Protein AF-A0A9X1P955-F1 (afdb_monomer)

Structure (mmCIF, N/CA/C/O backbone):
data_AF-A0A9X1P955-F1
#
_entry.id   AF-A0A9X1P955-F1
#
loop_
_atom_site.group_PDB
_atom_site.id
_atom_site.type_symbol
_atom_site.label_atom_id
_atom_site.label_alt_id
_atom_site.label_comp_id
_atom_site.label_asym_id
_atom_site.label_entity_id
_atom_site.label_seq_id
_atom_site.pdbx_PDB_ins_code
_atom_site.Cartn_x
_atom_site.Cartn_y
_atom_site.Cartn_z
_atom_site.occupancy
_atom_site.B_iso_or_equiv
_atom_site.auth_seq_id
_atom_site.auth_comp_id
_atom_site.auth_asym_id
_atom_site.auth_atom_id
_atom_site.pdbx_PDB_model_num
ATOM 1 N N . MET A 1 1 ? 12.750 -36.954 -13.868 1.00 66.44 1 MET A N 1
ATOM 2 C CA . MET A 1 1 ? 12.204 -35.632 -14.214 1.00 66.44 1 MET A CA 1
ATOM 3 C C . MET A 1 1 ? 10.808 -35.830 -14.773 1.00 66.44 1 MET A C 1
ATOM 5 O O . MET A 1 1 ? 10.674 -36.540 -15.770 1.00 66.44 1 MET A O 1
ATOM 9 N N . THR A 1 2 ? 9.788 -35.319 -14.092 1.00 88.19 2 THR A N 1
ATOM 10 C CA . THR A 1 2 ? 8.378 -35.427 -14.494 1.00 88.19 2 THR A CA 1
ATOM 11 C C . THR A 1 2 ? 8.097 -34.560 -15.727 1.00 88.19 2 THR A C 1
ATOM 13 O O . THR A 1 2 ? 8.880 -33.672 -16.067 1.00 88.19 2 THR A O 1
ATOM 16 N N . GLU A 1 3 ? 6.988 -34.812 -16.423 1.00 81.12 3 GLU A N 1
ATOM 17 C CA . GLU A 1 3 ? 6.568 -33.975 -17.561 1.00 81.12 3 GLU A CA 1
ATOM 18 C C . GLU A 1 3 ? 6.347 -32.510 -17.149 1.00 81.12 3 GLU A C 1
ATOM 20 O O . GLU A 1 3 ? 6.724 -31.593 -17.876 1.00 81.12 3 GLU A O 1
ATOM 25 N N . GLU A 1 4 ? 5.853 -32.272 -15.934 1.00 78.00 4 GLU A N 1
ATOM 26 C CA . GLU A 1 4 ? 5.724 -30.920 -15.387 1.00 78.00 4 GLU A CA 1
ATOM 27 C C . GLU A 1 4 ? 7.077 -30.241 -15.145 1.00 78.00 4 GLU A C 1
ATOM 29 O O . GLU A 1 4 ? 7.229 -29.045 -15.389 1.00 78.00 4 GLU A O 1
ATOM 34 N N . GLU A 1 5 ? 8.082 -30.982 -14.674 1.00 79.69 5 GLU A N 1
ATOM 35 C CA . GLU A 1 5 ? 9.433 -30.447 -14.475 1.00 79.69 5 GLU A CA 1
ATOM 36 C C . GLU A 1 5 ? 10.096 -30.083 -15.806 1.00 79.69 5 GLU A C 1
ATOM 38 O O . GLU A 1 5 ? 10.734 -29.036 -15.903 1.00 79.69 5 GLU A O 1
ATOM 43 N N . LYS A 1 6 ? 9.889 -30.896 -16.851 1.00 85.69 6 LYS A N 1
ATOM 44 C CA . LYS A 1 6 ? 10.352 -30.593 -18.215 1.00 85.69 6 LYS A CA 1
ATOM 45 C C . LYS A 1 6 ? 9.680 -29.345 -18.778 1.00 85.69 6 LYS A C 1
ATOM 47 O O . LYS A 1 6 ? 10.351 -28.518 -19.392 1.00 85.69 6 LYS A O 1
ATOM 52 N N . PHE A 1 7 ? 8.372 -29.202 -18.563 1.00 84.38 7 PHE A N 1
ATOM 53 C CA . PHE A 1 7 ? 7.631 -28.027 -19.010 1.00 84.38 7 PHE A CA 1
ATOM 54 C C . PHE A 1 7 ? 8.130 -26.752 -18.316 1.00 84.38 7 PHE A C 1
ATOM 56 O O . PHE A 1 7 ? 8.402 -25.757 -18.987 1.00 84.38 7 PHE A O 1
ATOM 63 N N . ARG A 1 8 ? 8.348 -26.804 -16.993 1.00 74.62 8 ARG A N 1
ATOM 64 C CA . ARG A 1 8 ? 8.911 -25.683 -16.222 1.00 74.62 8 ARG A CA 1
ATOM 65 C C . ARG A 1 8 ? 10.326 -25.306 -16.675 1.00 74.62 8 ARG A C 1
ATOM 67 O O . ARG A 1 8 ? 10.614 -24.119 -16.812 1.00 74.62 8 ARG A O 1
ATOM 74 N N . ASP A 1 9 ? 11.197 -26.283 -16.935 1.00 84.50 9 ASP A N 1
ATOM 75 C CA . ASP A 1 9 ? 12.546 -26.026 -17.473 1.00 84.50 9 ASP A CA 1
ATOM 76 C C . ASP A 1 9 ? 12.485 -25.333 -18.842 1.00 84.50 9 ASP A C 1
ATOM 78 O O . ASP A 1 9 ? 13.147 -24.317 -19.077 1.00 84.50 9 ASP A O 1
ATOM 82 N N . LEU A 1 10 ? 11.634 -25.842 -19.737 1.00 88.19 10 LEU A N 1
ATOM 83 C CA . LEU A 1 10 ? 11.453 -25.274 -21.068 1.00 88.19 10 LEU A CA 1
ATOM 84 C C . LEU A 1 10 ? 10.950 -23.825 -20.998 1.00 88.19 10 LEU A C 1
ATOM 86 O O . LEU A 1 10 ? 11.505 -22.947 -21.664 1.00 88.19 10 LEU A O 1
ATOM 90 N N . GLU A 1 11 ? 9.948 -23.560 -20.161 1.00 84.06 11 GLU A N 1
ATOM 91 C CA . GLU A 1 11 ? 9.408 -22.219 -19.942 1.00 84.06 11 GLU A CA 1
ATOM 92 C C . GLU A 1 11 ? 10.488 -21.252 -19.430 1.00 84.06 11 GLU A C 1
ATOM 94 O O . GLU A 1 11 ? 10.637 -20.141 -19.954 1.00 84.06 11 GLU A O 1
ATOM 99 N N . GLN A 1 12 ? 11.304 -21.678 -18.460 1.00 76.50 12 GLN A N 1
ATOM 100 C CA . GLN A 1 12 ? 12.396 -20.855 -17.936 1.00 76.50 12 GLN A CA 1
ATOM 101 C C . GLN A 1 12 ? 13.439 -20.521 -19.003 1.00 76.50 12 GLN A C 1
ATOM 103 O O . GLN A 1 12 ? 13.877 -19.371 -19.103 1.00 76.50 12 GLN A O 1
ATOM 108 N N . ARG A 1 13 ? 13.818 -21.497 -19.833 1.00 86.62 13 ARG A N 1
ATOM 109 C CA . ARG A 1 13 ? 14.796 -21.300 -20.911 1.00 86.62 13 ARG A CA 1
ATOM 110 C C . ARG A 1 13 ? 14.279 -20.341 -21.979 1.00 86.62 13 ARG A C 1
ATOM 112 O O . ARG A 1 13 ? 15.023 -19.452 -22.399 1.00 86.62 13 ARG A O 1
ATOM 119 N N . ILE A 1 14 ? 13.008 -20.471 -22.366 1.00 89.06 14 ILE A N 1
ATOM 120 C CA . ILE A 1 14 ? 12.347 -19.545 -23.298 1.00 89.06 14 ILE A CA 1
ATOM 121 C C . ILE A 1 14 ? 12.345 -18.134 -22.712 1.00 89.06 14 ILE A C 1
ATOM 123 O O . ILE A 1 14 ? 12.800 -17.190 -23.361 1.00 89.06 14 ILE A O 1
ATOM 127 N N . ARG A 1 15 ? 11.915 -17.988 -21.454 1.00 76.50 15 ARG A N 1
ATOM 128 C CA . ARG A 1 15 ? 11.873 -16.696 -20.762 1.00 76.50 15 ARG A CA 1
ATOM 129 C C . ARG A 1 15 ? 13.252 -16.044 -20.677 1.00 76.50 15 ARG A C 1
ATOM 131 O O . ARG A 1 15 ? 13.374 -14.840 -20.906 1.00 76.50 15 ARG A O 1
ATOM 138 N N . LEU A 1 16 ? 14.289 -16.821 -20.368 1.00 77.81 16 LEU A N 1
ATOM 139 C CA . LEU A 1 16 ? 15.664 -16.332 -20.309 1.00 77.81 16 LEU A CA 1
ATOM 140 C C . LEU A 1 16 ? 16.152 -15.859 -21.683 1.00 77.81 16 LEU A C 1
ATOM 142 O O . LEU A 1 16 ? 16.742 -14.783 -21.779 1.00 77.81 16 LEU A O 1
ATOM 146 N N . GLY A 1 17 ? 15.882 -16.632 -22.738 1.00 88.31 17 GLY A N 1
ATOM 147 C CA . GLY A 1 17 ? 16.204 -16.254 -24.113 1.00 88.31 17 GLY A CA 1
ATOM 148 C C . GLY A 1 17 ? 15.523 -14.947 -24.512 1.00 88.31 17 GLY A C 1
ATOM 149 O O . GLY A 1 17 ? 16.197 -14.001 -24.912 1.00 88.31 17 GLY A O 1
ATOM 150 N N . MET A 1 18 ? 14.209 -14.850 -24.295 1.00 88.44 18 MET A N 1
ATOM 151 C CA . MET A 1 18 ? 13.432 -13.646 -24.600 1.00 88.44 18 MET A CA 1
ATOM 152 C C . MET A 1 18 ? 13.913 -12.420 -23.821 1.00 88.44 18 MET A C 1
ATOM 154 O O . MET A 1 18 ? 14.006 -11.335 -24.393 1.00 88.44 18 MET A O 1
ATOM 158 N N . LYS A 1 19 ? 14.259 -12.581 -22.536 1.00 79.56 19 LYS A N 1
ATOM 159 C CA . LYS A 1 19 ? 14.822 -11.496 -21.720 1.00 79.56 19 LYS A CA 1
ATOM 160 C C . LYS A 1 19 ? 16.121 -10.965 -22.331 1.00 79.56 19 LYS A C 1
ATOM 162 O O . LYS A 1 19 ? 16.249 -9.756 -22.499 1.00 79.56 19 LYS A O 1
ATOM 167 N N . LYS A 1 20 ? 17.039 -11.858 -22.716 1.00 80.56 20 LYS A N 1
ATOM 168 C CA . LYS A 1 20 ? 18.308 -11.474 -23.354 1.00 80.56 20 LYS A CA 1
ATOM 169 C C . LYS A 1 20 ? 18.082 -10.778 -24.695 1.00 80.56 20 LYS A C 1
ATOM 171 O O . LYS A 1 20 ? 18.653 -9.721 -24.932 1.00 80.56 20 LYS A O 1
ATOM 176 N N . THR A 1 21 ? 17.209 -11.324 -25.546 1.00 90.19 21 THR A N 1
ATOM 177 C CA . THR A 1 21 ? 16.849 -10.697 -26.829 1.00 90.19 21 THR A CA 1
ATOM 178 C C . THR A 1 21 ? 16.309 -9.287 -26.618 1.00 90.19 21 THR A C 1
ATOM 180 O O . THR A 1 21 ? 16.700 -8.355 -27.317 1.00 90.19 21 THR A O 1
ATOM 183 N N . PHE A 1 22 ? 15.431 -9.118 -25.633 1.00 88.56 22 PHE A N 1
ATOM 184 C CA . PHE A 1 22 ? 14.850 -7.827 -25.311 1.00 88.56 22 PHE A CA 1
ATOM 185 C C . PHE A 1 22 ? 15.900 -6.812 -24.827 1.00 88.56 22 PHE A C 1
ATOM 187 O O . PHE A 1 22 ? 15.898 -5.667 -25.279 1.00 88.56 22 PHE A O 1
ATOM 194 N N . GLU A 1 23 ? 16.825 -7.231 -23.960 1.00 85.25 23 GLU A N 1
ATOM 195 C CA . GLU A 1 23 ? 17.948 -6.403 -23.499 1.00 85.25 23 GLU A CA 1
ATOM 196 C C . GLU A 1 23 ? 18.835 -5.951 -24.671 1.00 85.25 23 GLU A C 1
ATOM 198 O O . GLU A 1 23 ? 19.100 -4.755 -24.804 1.00 85.25 23 GLU A O 1
ATOM 203 N N . SER A 1 24 ? 19.185 -6.857 -25.591 1.00 91.00 24 SER A N 1
ATOM 204 C CA . SER A 1 24 ? 19.952 -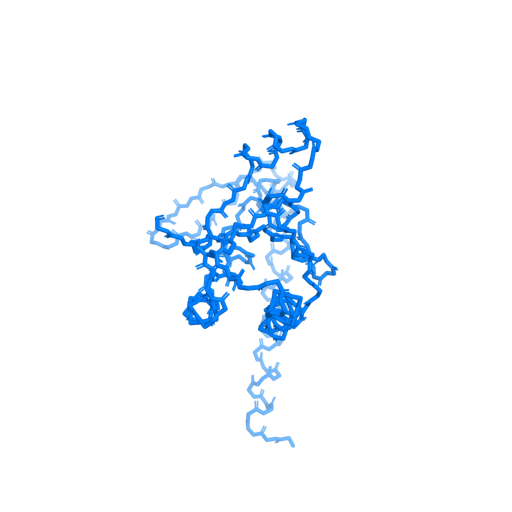6.508 -26.797 1.00 91.00 24 SER A CA 1
ATOM 205 C C . SER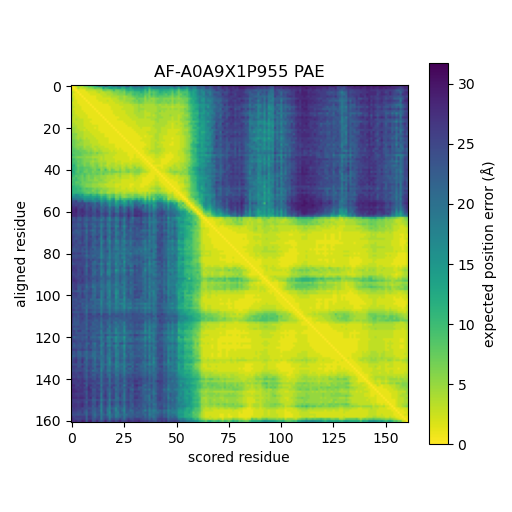 A 1 24 ? 19.222 -5.503 -27.696 1.00 91.00 24 SER A C 1
ATOM 207 O O . SER A 1 24 ? 19.836 -4.583 -28.239 1.00 91.00 24 SER A O 1
ATOM 209 N N . VAL A 1 25 ? 17.899 -5.636 -27.843 1.00 94.12 25 VAL A N 1
ATOM 210 C CA . VAL A 1 25 ? 17.088 -4.680 -28.614 1.00 94.12 25 VAL A CA 1
ATOM 211 C C . VAL A 1 25 ? 17.064 -3.307 -27.938 1.00 94.12 25 VAL A C 1
ATOM 213 O O . VAL A 1 25 ? 17.187 -2.292 -28.627 1.00 94.12 25 VAL A O 1
ATOM 216 N N . LEU A 1 26 ? 16.932 -3.251 -26.609 1.00 89.94 26 LEU A N 1
ATOM 217 C CA . LEU A 1 26 ? 16.987 -1.990 -25.866 1.00 89.94 26 LEU A CA 1
ATOM 218 C C . LEU A 1 26 ? 18.328 -1.278 -26.058 1.00 89.94 26 LEU A C 1
ATOM 220 O O . LEU A 1 26 ? 18.341 -0.080 -26.340 1.00 89.94 26 LEU A O 1
ATOM 224 N N . GLU A 1 27 ? 19.442 -2.000 -25.935 1.00 91.12 27 GLU A N 1
ATOM 225 C CA . GLU A 1 27 ? 20.784 -1.446 -26.142 1.00 91.12 27 GLU A CA 1
ATOM 226 C C . GLU A 1 27 ? 20.967 -0.905 -27.558 1.00 91.12 27 GLU A C 1
ATOM 228 O O . GLU A 1 27 ? 21.390 0.239 -27.733 1.00 91.12 27 GLU A O 1
ATOM 233 N N . PHE A 1 28 ? 20.566 -1.679 -28.569 1.00 94.62 28 PHE A N 1
ATOM 234 C CA . PHE A 1 28 ? 20.610 -1.244 -29.962 1.00 94.62 28 PHE A CA 1
ATOM 235 C C . PHE A 1 28 ? 19.815 0.051 -30.181 1.00 94.62 28 PHE A C 1
ATOM 237 O O . PHE A 1 28 ? 20.285 0.987 -30.831 1.00 94.62 28 PHE A O 1
ATOM 244 N N . LYS A 1 29 ? 18.610 0.140 -29.607 1.00 95.25 29 LYS A N 1
ATOM 245 C CA . LYS A 1 29 ? 17.754 1.326 -29.724 1.00 95.25 29 LYS A CA 1
ATOM 246 C C . LYS A 1 29 ? 18.340 2.549 -29.016 1.00 95.25 29 LYS A C 1
ATOM 248 O O . LYS A 1 29 ? 18.241 3.636 -29.586 1.00 95.25 29 LYS A O 1
ATOM 253 N N . ARG A 1 30 ? 19.004 2.373 -27.860 1.00 93.00 30 ARG A N 1
ATOM 254 C CA . ARG A 1 30 ? 19.746 3.445 -27.159 1.00 93.00 30 ARG A CA 1
ATOM 255 C C . ARG A 1 30 ? 20.879 3.984 -28.015 1.00 93.00 30 ARG A C 1
ATOM 257 O O . ARG A 1 30 ? 20.969 5.188 -28.215 1.00 93.00 30 ARG A O 1
ATOM 264 N N . GLN A 1 31 ? 21.704 3.096 -28.571 1.00 93.88 31 GLN A N 1
ATOM 265 C CA . GLN A 1 31 ? 22.824 3.487 -29.434 1.00 93.88 31 GLN A CA 1
ATOM 266 C C . GLN A 1 31 ? 22.357 4.269 -30.666 1.00 93.88 31 GLN A C 1
ATOM 268 O O . GLN A 1 31 ? 23.047 5.165 -31.142 1.00 93.88 31 GLN A O 1
ATOM 273 N N . LYS A 1 32 ? 21.171 3.937 -31.183 1.00 95.38 32 LYS A N 1
ATOM 274 C CA . LYS A 1 32 ? 20.547 4.630 -32.315 1.00 95.38 32 LYS A CA 1
ATOM 275 C C . LYS A 1 32 ? 19.702 5.843 -31.917 1.00 95.38 32 LYS A C 1
ATOM 277 O O . LYS A 1 32 ? 19.112 6.442 -32.810 1.00 95.38 32 LYS A O 1
ATOM 282 N N . ASN A 1 33 ? 19.617 6.178 -30.626 1.00 91.94 33 ASN A N 1
ATOM 283 C CA . ASN A 1 33 ? 18.744 7.218 -30.075 1.00 91.94 33 ASN A CA 1
ATOM 284 C C . ASN A 1 33 ? 17.328 7.177 -30.682 1.00 91.94 33 ASN A C 1
ATOM 286 O O . ASN A 1 33 ? 16.828 8.154 -31.240 1.00 91.94 33 ASN A O 1
ATOM 290 N N . SER A 1 34 ? 16.722 5.987 -30.683 1.00 95.62 34 SER A N 1
ATOM 291 C CA . SER A 1 34 ? 15.467 5.730 -31.392 1.00 95.62 34 SER A CA 1
ATOM 292 C C . SER A 1 34 ? 14.457 5.008 -30.504 1.00 95.62 34 SER A C 1
ATOM 294 O O . SER A 1 34 ? 14.851 4.183 -29.675 1.00 95.62 34 SER A O 1
ATOM 296 N N . PRO A 1 35 ? 13.149 5.251 -30.696 1.00 93.38 35 PRO A N 1
ATOM 297 C CA . PRO A 1 35 ? 12.140 4.647 -29.850 1.00 93.38 35 PRO A CA 1
ATOM 298 C C . PRO A 1 35 ? 12.004 3.142 -30.111 1.00 93.38 35 PRO A C 1
ATOM 300 O O . PRO A 1 35 ? 12.115 2.641 -31.241 1.00 93.38 35 PRO A O 1
ATOM 303 N N . LEU A 1 36 ? 11.698 2.427 -29.037 1.00 92.81 36 LEU A N 1
ATOM 304 C CA . LEU A 1 36 ? 11.185 1.073 -29.043 1.00 92.81 36 LEU A CA 1
ATOM 305 C C . LEU A 1 36 ? 9.675 1.101 -29.308 1.00 92.81 36 LEU A C 1
ATOM 307 O O . LEU A 1 36 ? 8.945 1.916 -28.746 1.00 92.81 36 LEU A O 1
ATOM 311 N N . VAL A 1 37 ? 9.209 0.193 -30.159 1.00 90.75 37 VAL A N 1
ATOM 312 C CA . VAL A 1 37 ? 7.781 -0.031 -30.394 1.00 90.75 37 VAL A CA 1
ATOM 313 C C . VAL A 1 37 ? 7.349 -1.191 -29.511 1.00 90.75 37 VAL A C 1
ATOM 315 O O . VAL A 1 37 ? 7.914 -2.278 -29.614 1.00 90.75 37 VAL A O 1
ATOM 318 N N . VAL A 1 38 ? 6.369 -0.962 -28.644 1.00 86.75 38 VAL A N 1
ATOM 319 C CA . VAL A 1 38 ? 5.836 -1.984 -27.737 1.00 86.75 38 VAL A CA 1
ATOM 320 C C . VAL A 1 38 ? 4.315 -2.010 -27.799 1.00 86.75 38 VAL A C 1
ATOM 322 O O . VAL A 1 38 ? 3.672 -1.001 -28.090 1.00 86.75 38 VAL A O 1
ATOM 325 N N . MET A 1 39 ? 3.741 -3.177 -27.529 1.00 81.50 39 MET A N 1
ATOM 326 C CA . MET A 1 39 ? 2.300 -3.362 -27.399 1.00 81.50 39 MET A CA 1
ATOM 327 C C . MET A 1 39 ? 1.905 -3.207 -25.927 1.00 81.50 39 MET A C 1
ATOM 329 O O . MET A 1 39 ? 2.593 -3.718 -25.045 1.00 81.50 39 MET A O 1
ATOM 333 N N . ARG A 1 40 ? 0.822 -2.480 -25.656 1.00 72.69 40 ARG A N 1
ATOM 334 C CA . ARG A 1 40 ? 0.277 -2.240 -24.318 1.00 72.69 40 ARG A CA 1
ATOM 335 C C . ARG A 1 40 ? -1.232 -2.452 -24.352 1.00 72.69 40 ARG A C 1
ATOM 337 O O . ARG A 1 40 ? -1.958 -1.602 -24.875 1.00 72.69 40 ARG A O 1
ATOM 344 N N . GLY A 1 41 ? -1.685 -3.575 -23.792 1.00 75.81 41 GLY A N 1
ATOM 345 C CA . GLY A 1 41 ? -3.031 -4.078 -24.072 1.00 75.81 41 GLY A CA 1
ATOM 346 C C . GLY A 1 41 ? -3.204 -4.198 -25.585 1.00 75.81 41 GLY A C 1
ATOM 347 O O . GLY A 1 41 ? -2.334 -4.745 -26.255 1.00 75.81 41 GLY A O 1
ATOM 348 N N . ASP A 1 42 ? -4.228 -3.546 -26.128 1.00 83.50 42 ASP A N 1
ATOM 349 C CA . ASP A 1 42 ? -4.531 -3.585 -27.566 1.00 83.50 42 ASP A CA 1
ATOM 350 C C . ASP A 1 42 ? -3.941 -2.406 -28.364 1.00 83.50 42 ASP A C 1
ATOM 352 O O . ASP A 1 42 ? -4.320 -2.161 -29.510 1.00 83.50 42 ASP A O 1
ATOM 356 N N . LYS A 1 43 ? -3.036 -1.616 -27.769 1.00 76.81 43 LYS A N 1
ATOM 357 C CA . LYS A 1 43 ? -2.462 -0.416 -28.404 1.00 76.81 43 LYS A CA 1
ATOM 358 C C . LYS A 1 43 ? -0.965 -0.555 -28.636 1.00 76.81 43 LYS A C 1
ATOM 360 O O . LYS A 1 43 ? -0.233 -1.040 -27.780 1.00 76.8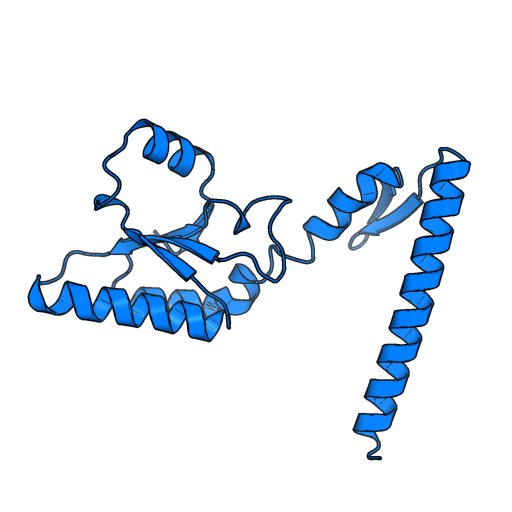1 43 LYS A O 1
ATOM 365 N N . ILE A 1 44 ? -0.493 -0.037 -29.767 1.00 88.19 44 ILE A N 1
ATOM 366 C CA . ILE A 1 44 ? 0.937 0.099 -30.061 1.00 88.19 44 ILE A CA 1
ATOM 367 C C . ILE A 1 44 ? 1.408 1.472 -29.585 1.00 88.19 44 ILE A C 1
ATOM 369 O O . ILE A 1 44 ? 0.833 2.496 -29.952 1.00 88.19 44 ILE A O 1
ATOM 373 N N . VAL A 1 45 ? 2.474 1.500 -28.788 1.00 85.94 45 VAL A N 1
ATOM 374 C CA . VAL A 1 45 ? 3.088 2.730 -28.281 1.00 85.94 45 VAL A CA 1
ATOM 375 C C . VAL A 1 45 ? 4.578 2.768 -28.618 1.00 85.94 45 VAL A C 1
ATOM 377 O O . VAL A 1 45 ? 5.242 1.735 -28.721 1.00 85.94 45 VAL A O 1
ATOM 380 N N . LYS A 1 46 ? 5.105 3.978 -28.813 1.00 91.12 46 LYS A N 1
ATOM 381 C CA . LYS A 1 46 ? 6.534 4.241 -29.015 1.00 91.12 46 LYS A CA 1
ATOM 382 C C . LYS A 1 46 ? 7.105 4.828 -27.735 1.00 91.12 46 LYS A C 1
ATOM 384 O O . LYS A 1 46 ? 6.522 5.761 -27.191 1.00 91.12 46 LYS A O 1
ATOM 389 N N . ILE A 1 47 ? 8.229 4.300 -27.275 1.00 88.12 47 ILE A N 1
ATOM 390 C CA . ILE A 1 47 ? 8.875 4.748 -26.043 1.00 88.12 47 ILE A CA 1
ATOM 391 C C . ILE A 1 47 ? 10.384 4.810 -26.219 1.00 88.12 47 ILE A C 1
ATOM 393 O O . ILE A 1 47 ? 10.955 3.965 -26.904 1.00 88.12 47 ILE A O 1
ATOM 397 N N . MET A 1 48 ? 11.041 5.782 -25.595 1.00 90.56 48 MET A N 1
ATOM 398 C CA . MET A 1 48 ? 12.496 5.778 -25.564 1.00 90.56 48 MET A CA 1
ATOM 399 C C . MET A 1 48 ? 13.022 4.693 -24.609 1.00 90.56 48 MET A C 1
ATOM 401 O O . MET A 1 48 ? 12.409 4.437 -23.571 1.00 90.56 48 MET A O 1
ATOM 405 N N . PRO A 1 49 ? 14.134 4.010 -24.930 1.00 89.38 49 PRO A N 1
ATOM 406 C CA . PRO A 1 49 ? 14.668 2.942 -24.083 1.00 89.38 49 PRO A CA 1
ATOM 407 C C . PRO A 1 49 ? 14.981 3.371 -22.642 1.00 89.38 49 PRO A C 1
ATOM 409 O O . PRO A 1 49 ? 14.861 2.558 -21.725 1.00 89.38 49 PRO A O 1
ATOM 412 N N . GLU A 1 50 ? 15.381 4.625 -22.432 1.00 84.19 50 GLU A N 1
ATOM 413 C CA . GLU A 1 50 ? 15.595 5.228 -21.118 1.00 84.19 50 GLU A CA 1
ATOM 414 C C . GLU A 1 50 ? 14.298 5.333 -20.324 1.00 84.19 50 GLU A C 1
ATOM 416 O O . GLU A 1 50 ? 14.333 5.098 -19.127 1.00 84.19 50 GLU A O 1
ATOM 421 N N . ASP A 1 51 ? 13.153 5.555 -20.969 1.00 82.25 51 ASP A N 1
ATOM 422 C CA . ASP A 1 51 ? 11.836 5.615 -20.331 1.00 82.25 51 ASP A CA 1
ATOM 423 C C . ASP A 1 51 ? 11.224 4.228 -20.089 1.00 82.25 51 ASP A C 1
ATOM 425 O O . ASP A 1 51 ? 10.172 4.112 -19.459 1.00 82.25 51 ASP A O 1
ATOM 429 N N . PHE A 1 52 ? 11.864 3.148 -20.548 1.00 73.06 52 PHE A N 1
ATOM 430 C CA . PHE A 1 52 ? 11.303 1.798 -20.446 1.00 73.06 52 PHE A CA 1
ATOM 431 C C . PHE A 1 52 ? 11.058 1.344 -18.994 1.00 73.06 52 PHE A C 1
ATOM 433 O O . PHE A 1 52 ? 10.126 0.583 -18.730 1.00 73.06 52 PHE A O 1
ATOM 440 N N . HIS A 1 53 ? 11.831 1.843 -18.024 1.00 67.62 53 HIS A N 1
ATOM 441 C CA . HIS A 1 53 ? 11.586 1.576 -16.601 1.00 67.62 53 HIS A CA 1
ATOM 442 C C . HIS A 1 53 ? 10.190 2.043 -16.149 1.00 67.62 53 HIS A C 1
ATOM 444 O O . HIS A 1 53 ? 9.580 1.397 -15.301 1.00 67.62 53 HIS A O 1
ATOM 450 N N . LYS A 1 54 ? 9.626 3.080 -16.787 1.00 63.00 54 LYS A N 1
ATOM 451 C CA . LYS A 1 54 ? 8.256 3.562 -16.543 1.00 63.00 54 LYS A CA 1
ATOM 452 C C . LYS A 1 54 ? 7.190 2.566 -17.022 1.00 63.00 54 LYS A C 1
ATOM 454 O O . LYS A 1 54 ? 6.073 2.582 -16.514 1.00 63.00 54 LYS A O 1
ATOM 459 N N . LEU A 1 55 ? 7.515 1.683 -17.976 1.00 54.00 55 LEU A N 1
ATOM 460 C CA . LEU A 1 55 ? 6.605 0.634 -18.461 1.00 54.00 55 LEU A CA 1
ATOM 461 C C . LEU A 1 55 ? 6.633 -0.629 -17.608 1.00 54.00 55 LEU A C 1
ATOM 463 O O . LEU A 1 55 ? 5.575 -1.208 -17.383 1.00 54.00 55 LEU A O 1
ATOM 467 N N . LYS A 1 56 ? 7.800 -1.026 -17.076 1.00 49.72 56 LYS A N 1
ATOM 468 C CA . LYS A 1 56 ? 7.885 -2.146 -16.114 1.00 49.72 56 LYS A CA 1
ATOM 469 C C . LYS A 1 56 ? 6.991 -1.940 -14.884 1.00 49.72 56 LYS A C 1
ATOM 471 O O . LYS A 1 56 ? 6.609 -2.909 -14.236 1.00 49.72 56 LYS A O 1
ATOM 476 N N . ARG A 1 57 ? 6.668 -0.685 -14.572 1.00 47.97 57 ARG A N 1
ATOM 477 C CA . ARG A 1 57 ? 6.037 -0.270 -13.319 1.00 47.97 57 ARG A CA 1
ATOM 478 C C . ARG A 1 57 ? 4.532 -0.417 -13.247 1.00 47.97 57 ARG A C 1
ATOM 480 O O . ARG A 1 57 ? 4.020 -0.619 -12.153 1.00 47.97 57 ARG A O 1
ATOM 487 N N . LYS A 1 58 ? 3.810 -0.370 -14.370 1.00 42.69 58 LYS A N 1
ATOM 488 C CA . LYS A 1 58 ? 2.346 -0.498 -14.290 1.00 42.69 58 LYS A CA 1
ATOM 489 C C . LYS A 1 58 ? 1.872 -1.940 -14.093 1.00 42.69 58 LYS A C 1
ATOM 491 O O . LYS A 1 58 ? 0.797 -2.128 -13.540 1.00 42.69 58 LYS A O 1
ATOM 496 N N . ASP A 1 59 ? 2.698 -2.923 -14.459 1.00 42.62 59 ASP A N 1
ATOM 497 C CA . ASP A 1 59 ? 2.287 -4.330 -14.463 1.00 42.62 59 ASP A CA 1
ATOM 498 C C . ASP A 1 59 ? 2.933 -5.186 -13.355 1.00 42.62 59 ASP A C 1
ATOM 500 O O . ASP A 1 59 ? 2.451 -6.290 -13.115 1.00 42.62 59 ASP A O 1
ATOM 504 N N . ASN A 1 60 ? 3.982 -4.723 -12.650 1.00 48.00 60 ASN A N 1
ATOM 505 C CA . ASN A 1 60 ? 4.791 -5.639 -11.825 1.00 48.00 60 ASN A CA 1
ATOM 506 C C . ASN A 1 60 ? 4.762 -5.438 -10.293 1.00 48.00 60 ASN A C 1
ATOM 508 O O . ASN A 1 60 ? 5.034 -6.402 -9.583 1.00 48.00 60 ASN A O 1
ATOM 512 N N . GLU A 1 61 ? 4.376 -4.274 -9.756 1.00 47.38 61 GLU A N 1
ATOM 513 C CA . GLU A 1 61 ? 4.337 -4.040 -8.288 1.00 47.38 61 GLU A CA 1
ATOM 514 C C . GLU A 1 61 ? 2.995 -3.490 -7.782 1.00 47.38 61 GLU A C 1
ATOM 516 O O . GLU A 1 61 ? 2.543 -3.872 -6.702 1.00 47.38 61 GLU A O 1
ATOM 521 N N . MET A 1 62 ? 2.248 -2.773 -8.633 1.00 46.09 62 MET A N 1
ATOM 522 C CA . MET A 1 62 ? 0.863 -2.346 -8.371 1.00 46.09 62 MET A CA 1
ATOM 523 C C . MET A 1 62 ? -0.138 -3.513 -8.228 1.00 46.09 62 MET A C 1
ATOM 525 O O . MET A 1 62 ? -1.309 -3.292 -7.941 1.00 46.09 62 MET A O 1
ATOM 529 N N . ASN A 1 63 ? 0.301 -4.766 -8.374 1.00 59.47 63 ASN A N 1
ATOM 530 C CA . ASN A 1 63 ? -0.577 -5.925 -8.274 1.00 59.47 63 ASN A CA 1
ATOM 531 C C . ASN A 1 63 ? -0.305 -6.808 -7.047 1.00 59.47 63 ASN A C 1
ATOM 533 O O . ASN A 1 63 ? -0.827 -7.903 -6.998 1.00 59.47 63 ASN A O 1
ATOM 537 N N . MET A 1 64 ? 0.504 -6.438 -6.042 1.00 73.06 64 MET A N 1
ATOM 538 C CA . MET A 1 64 ? 0.532 -7.237 -4.793 1.00 73.06 64 MET A CA 1
ATOM 539 C C . MET A 1 64 ? -0.692 -6.967 -3.915 1.00 73.06 64 MET A C 1
ATOM 541 O O . MET A 1 64 ? -1.372 -7.912 -3.517 1.00 73.06 64 MET A O 1
ATOM 545 N N . LEU A 1 65 ? -0.979 -5.690 -3.656 1.00 80.12 65 LEU A N 1
ATOM 546 C CA . LEU A 1 65 ? -2.167 -5.269 -2.914 1.00 80.12 65 LEU A CA 1
ATOM 547 C C . LEU A 1 65 ? -3.440 -5.658 -3.671 1.00 80.12 65 LEU A C 1
ATOM 549 O O . LEU A 1 65 ? -4.375 -6.173 -3.069 1.00 80.12 65 LEU A O 1
ATOM 553 N N . GLU A 1 66 ? -3.446 -5.502 -4.999 1.00 79.25 66 GLU A N 1
ATOM 554 C CA . GLU A 1 66 ? -4.595 -5.884 -5.823 1.00 79.25 66 GLU A CA 1
ATOM 555 C C . GLU A 1 66 ? -4.743 -7.419 -5.943 1.00 79.25 66 GLU A C 1
ATOM 557 O O . GLU A 1 66 ? -5.859 -7.915 -5.804 1.00 79.25 66 GLU A O 1
ATOM 562 N N . ARG A 1 67 ? -3.649 -8.203 -6.059 1.00 83.62 67 ARG A N 1
ATOM 563 C CA . ARG A 1 67 ? -3.707 -9.688 -6.018 1.00 83.62 67 ARG A CA 1
ATOM 564 C C . ARG A 1 67 ? -4.328 -10.224 -4.732 1.00 83.62 67 ARG A C 1
ATOM 566 O O . ARG A 1 67 ? -5.060 -11.205 -4.783 1.00 83.62 67 ARG A O 1
ATOM 573 N N . HIS A 1 68 ? -4.026 -9.607 -3.592 1.00 88.50 68 HIS A N 1
ATOM 574 C CA . HIS A 1 68 ? -4.520 -10.058 -2.287 1.00 88.50 68 HIS A CA 1
ATOM 575 C C . HIS A 1 68 ? -5.749 -9.286 -1.814 1.00 88.50 68 HIS A C 1
ATOM 577 O O . HIS A 1 68 ? -6.187 -9.476 -0.681 1.00 88.50 68 HIS A O 1
ATOM 583 N N . LYS A 1 69 ? -6.334 -8.432 -2.658 1.00 89.75 69 LYS A N 1
ATOM 584 C CA . LYS A 1 69 ? -7.386 -7.492 -2.265 1.00 89.75 69 LYS A CA 1
ATOM 585 C C . LYS A 1 69 ? -8.555 -8.155 -1.564 1.00 89.75 69 LYS A C 1
ATOM 587 O O . LYS A 1 69 ? -8.991 -7.672 -0.528 1.00 89.75 69 LYS A O 1
ATOM 592 N N . GLU A 1 70 ? -9.045 -9.275 -2.084 1.00 92.31 70 GLU A N 1
ATOM 593 C CA . GLU A 1 70 ? -10.164 -9.987 -1.462 1.00 92.31 70 GLU A CA 1
ATOM 594 C C . GLU A 1 70 ? -9.819 -10.514 -0.065 1.00 92.31 70 GLU A C 1
ATOM 596 O O . GLU A 1 70 ? -10.648 -10.454 0.846 1.00 92.31 70 GLU A O 1
ATOM 601 N N . VAL A 1 71 ? -8.593 -11.010 0.115 1.00 94.94 71 VAL A N 1
ATOM 602 C CA . VAL A 1 71 ? -8.102 -11.523 1.399 1.00 94.94 71 VAL A CA 1
ATOM 603 C C . VAL A 1 71 ? -7.899 -10.370 2.379 1.00 94.94 71 VAL A C 1
ATOM 605 O O . VAL A 1 71 ? -8.386 -10.441 3.504 1.00 94.94 71 VAL A O 1
ATOM 608 N N . ILE A 1 72 ? -7.287 -9.270 1.929 1.00 95.62 72 ILE A N 1
ATOM 609 C CA . ILE A 1 72 ? -7.102 -8.045 2.716 1.00 95.62 72 ILE A CA 1
ATOM 610 C C . ILE A 1 72 ? -8.458 -7.486 3.153 1.00 95.62 72 ILE A C 1
ATOM 612 O O . ILE A 1 72 ? -8.638 -7.184 4.323 1.00 95.62 72 ILE A O 1
ATOM 616 N N . VAL A 1 73 ? -9.447 -7.408 2.257 1.00 95.75 73 VAL A N 1
ATOM 617 C CA . VAL A 1 73 ? -10.802 -6.929 2.583 1.00 95.75 73 VAL A CA 1
ATOM 618 C C . VAL A 1 73 ? -11.444 -7.784 3.678 1.00 95.75 73 VAL A C 1
ATOM 620 O O . VAL A 1 73 ? -12.061 -7.240 4.595 1.00 95.75 73 VAL A O 1
ATOM 623 N N . LYS A 1 74 ? -11.319 -9.115 3.601 1.00 96.81 74 LYS A N 1
ATOM 624 C CA . LYS A 1 74 ? -11.837 -10.022 4.638 1.00 96.81 74 LYS A CA 1
ATOM 625 C C . LYS A 1 74 ? -11.111 -9.816 5.966 1.00 96.81 74 LYS A C 1
ATOM 627 O O . LYS A 1 74 ? -11.774 -9.714 6.996 1.00 96.81 74 LYS A O 1
ATOM 632 N N . LEU A 1 75 ? -9.787 -9.694 5.926 1.00 97.62 75 LEU A N 1
ATOM 633 C CA . LEU A 1 75 ? -8.960 -9.461 7.104 1.00 97.62 75 LEU A CA 1
ATOM 634 C C . LEU A 1 75 ? -9.300 -8.116 7.768 1.00 97.62 75 LEU A C 1
ATOM 636 O O . LEU A 1 75 ? -9.572 -8.068 8.962 1.00 97.62 75 LEU A O 1
ATOM 640 N N . CYS A 1 76 ? -9.396 -7.035 6.992 1.00 97.62 76 CYS A N 1
ATOM 641 C CA . CYS A 1 76 ? -9.791 -5.717 7.484 1.00 97.62 76 CYS A CA 1
ATOM 642 C C . CYS A 1 76 ? -11.149 -5.754 8.197 1.00 97.62 76 CYS A C 1
ATOM 644 O O . CYS A 1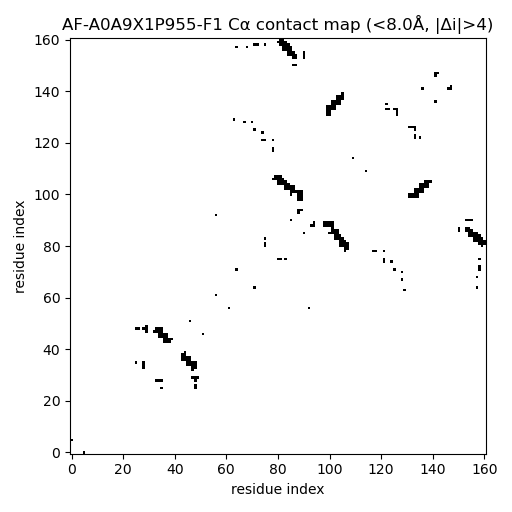 76 ? -11.299 -5.166 9.267 1.00 97.62 76 CYS A O 1
ATOM 646 N N . LYS A 1 77 ? -12.129 -6.481 7.647 1.00 96.19 77 LYS A N 1
ATOM 647 C CA . LYS A 1 77 ? -13.434 -6.662 8.298 1.00 96.19 77 LYS A CA 1
ATOM 648 C C . LYS A 1 77 ? -13.328 -7.441 9.611 1.00 96.19 77 LYS A C 1
ATOM 650 O O . LYS A 1 77 ? -13.951 -7.036 10.587 1.00 96.19 77 LYS A O 1
ATOM 655 N N . ALA A 1 78 ? -12.546 -8.522 9.641 1.00 96.75 78 ALA A N 1
ATOM 656 C CA . ALA A 1 78 ? -12.352 -9.339 10.839 1.00 96.75 78 ALA A CA 1
ATOM 657 C C . ALA A 1 78 ? -11.705 -8.547 11.989 1.00 96.75 78 ALA A C 1
ATOM 659 O O . ALA A 1 78 ? -12.142 -8.662 13.129 1.00 96.75 78 ALA A O 1
ATOM 660 N N . HIS A 1 79 ? -10.747 -7.673 11.670 1.00 97.31 79 HIS A N 1
ATOM 661 C CA . HIS A 1 79 ? -9.998 -6.872 12.645 1.00 97.31 79 HIS A CA 1
ATOM 662 C C . HIS A 1 79 ? -10.590 -5.481 12.915 1.00 97.31 79 HIS A C 1
ATOM 664 O O . HIS A 1 79 ? -9.910 -4.605 13.451 1.00 97.31 79 HIS A O 1
ATOM 670 N N . ARG A 1 80 ? -11.853 -5.241 12.525 1.00 96.00 80 ARG A N 1
ATOM 671 C CA . ARG A 1 80 ? -12.563 -3.958 12.719 1.00 96.00 80 ARG A CA 1
ATOM 672 C C . ARG A 1 80 ? -11.822 -2.745 12.140 1.00 96.00 80 ARG A C 1
ATOM 674 O O . ARG A 1 80 ? -11.951 -1.628 12.644 1.00 96.00 80 ARG A O 1
ATOM 681 N N . VAL A 1 81 ? -11.065 -2.941 11.065 1.00 97.44 81 VAL A N 1
ATOM 682 C CA . VAL A 1 81 ? -10.399 -1.853 10.347 1.00 97.44 81 VAL A CA 1
ATOM 683 C C . VAL A 1 81 ? -11.463 -0.965 9.712 1.00 97.44 81 VAL A C 1
ATOM 685 O O . VAL A 1 81 ? -12.349 -1.446 9.007 1.00 97.44 81 VAL A O 1
ATOM 688 N N . LYS A 1 82 ? -11.365 0.339 9.957 1.00 97.00 82 LYS A N 1
ATOM 689 C CA . LYS A 1 82 ? -12.177 1.377 9.321 1.00 97.00 82 LYS A CA 1
ATOM 690 C C . LYS A 1 82 ? -11.540 1.838 8.014 1.00 97.00 82 LYS A C 1
ATOM 692 O O . LYS A 1 82 ? -12.226 1.952 7.004 1.00 97.00 82 LYS A O 1
ATOM 697 N N . SER A 1 83 ? -10.226 2.061 8.010 1.00 97.00 83 SER A N 1
ATOM 698 C CA . SER A 1 83 ? -9.482 2.340 6.780 1.00 97.00 83 SER A CA 1
ATOM 699 C C . SER A 1 83 ? -8.054 1.801 6.832 1.00 97.00 83 SER A C 1
ATOM 701 O O . SER A 1 83 ? -7.446 1.716 7.897 1.00 97.00 83 SER A O 1
ATOM 703 N N . LEU A 1 84 ? -7.541 1.422 5.666 1.00 97.31 84 LEU A N 1
ATOM 704 C CA . LEU A 1 84 ? -6.181 0.959 5.439 1.00 97.31 84 LEU A CA 1
ATOM 705 C C . LEU A 1 84 ? -5.616 1.691 4.225 1.00 97.31 84 LEU A C 1
ATOM 707 O O . LEU A 1 84 ? -6.213 1.680 3.141 1.00 97.31 84 LEU A O 1
ATOM 711 N N . TYR A 1 85 ? -4.447 2.289 4.399 1.00 95.69 85 TYR A N 1
ATOM 712 C CA . TYR A 1 85 ? -3.715 2.973 3.345 1.00 95.69 85 TYR A CA 1
ATOM 713 C C . TYR A 1 85 ? -2.325 2.373 3.193 1.00 95.69 85 TYR A C 1
ATOM 715 O O . TYR A 1 85 ? -1.692 2.032 4.183 1.00 95.69 85 TYR A O 1
ATOM 723 N N . ALA A 1 86 ? -1.835 2.307 1.963 1.00 93.88 86 ALA A N 1
ATOM 724 C CA . ALA A 1 86 ? -0.420 2.129 1.683 1.00 93.88 86 ALA A CA 1
ATOM 725 C C . ALA A 1 86 ? 0.255 3.502 1.620 1.00 93.88 86 ALA A C 1
ATOM 727 O O . ALA A 1 86 ? -0.383 4.480 1.221 1.00 93.88 86 ALA A O 1
ATOM 728 N N . PHE A 1 87 ? 1.517 3.596 2.023 1.00 91.81 87 PHE A N 1
ATOM 729 C CA . PHE A 1 87 ? 2.315 4.822 1.920 1.00 91.81 87 PHE A CA 1
ATOM 730 C C . PHE A 1 87 ? 3.792 4.473 1.706 1.00 91.81 87 PHE A C 1
ATOM 732 O O . PHE A 1 87 ? 4.133 3.306 1.606 1.00 91.81 87 PHE A O 1
ATOM 739 N N . GLY A 1 88 ? 4.676 5.464 1.601 1.00 87.31 88 GLY A N 1
ATOM 740 C CA . GLY A 1 88 ? 6.113 5.190 1.571 1.00 87.31 88 GLY A CA 1
ATOM 741 C C . GLY A 1 88 ? 6.570 4.446 0.316 1.00 87.31 88 GLY A C 1
ATOM 742 O O . GLY A 1 88 ? 6.045 4.663 -0.781 1.00 87.31 88 GLY A O 1
ATOM 743 N N . SER A 1 89 ? 7.595 3.605 0.476 1.00 85.75 89 SER A N 1
ATOM 744 C CA . SER A 1 89 ? 8.349 3.056 -0.654 1.00 85.75 89 SER A CA 1
ATOM 745 C C . SER A 1 89 ? 7.485 2.199 -1.576 1.00 85.75 89 SER A C 1
ATOM 747 O O . SER A 1 89 ? 7.663 2.302 -2.787 1.00 85.75 89 SER A O 1
ATOM 749 N N . VAL A 1 90 ? 6.488 1.483 -1.033 1.00 86.50 90 VAL A N 1
ATOM 750 C CA . VAL A 1 90 ? 5.550 0.598 -1.757 1.00 86.50 90 VAL A CA 1
ATOM 751 C C . VAL A 1 90 ? 4.748 1.302 -2.859 1.00 86.50 90 VAL A C 1
ATOM 753 O O . VAL A 1 90 ? 4.247 0.657 -3.779 1.00 86.50 90 VAL A O 1
ATOM 756 N N . LEU A 1 91 ? 4.623 2.632 -2.788 1.00 84.31 91 LEU A N 1
ATOM 757 C CA . LEU A 1 91 ? 3.952 3.457 -3.799 1.00 84.31 91 LEU A CA 1
ATOM 758 C C . LEU A 1 91 ? 4.922 4.116 -4.778 1.00 84.31 91 LEU A C 1
ATOM 760 O O . LEU A 1 91 ? 4.510 4.876 -5.656 1.00 84.31 91 LEU A O 1
ATOM 764 N N . THR A 1 92 ? 6.214 3.862 -4.610 1.00 78.44 92 THR A N 1
ATOM 765 C CA . THR A 1 92 ? 7.273 4.508 -5.363 1.00 78.44 92 THR A CA 1
ATOM 766 C C . THR A 1 92 ? 8.053 3.524 -6.206 1.00 78.44 92 THR A C 1
ATOM 768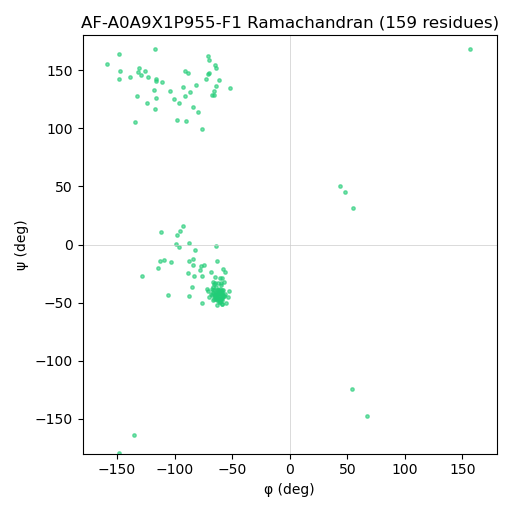 O O . THR A 1 92 ? 8.052 2.308 -6.054 1.00 78.44 92 THR A O 1
ATOM 771 N N . ASP A 1 93 ? 8.827 4.152 -7.060 1.00 66.31 93 ASP A N 1
ATOM 772 C CA . ASP A 1 93 ? 9.784 3.595 -7.974 1.00 66.31 93 ASP A CA 1
ATOM 773 C C . ASP A 1 93 ? 10.960 2.860 -7.290 1.00 66.31 93 ASP A C 1
ATOM 775 O O . ASP A 1 93 ? 11.694 2.121 -7.948 1.00 66.31 93 ASP A O 1
ATOM 779 N N . HIS A 1 94 ? 11.146 3.050 -5.988 1.00 72.00 94 HIS A N 1
ATOM 780 C CA . HIS A 1 94 ? 12.236 2.449 -5.224 1.00 72.00 94 HIS A CA 1
ATOM 781 C C . HIS A 1 94 ? 11.843 1.160 -4.495 1.00 72.00 94 HIS A C 1
ATOM 783 O O . HIS A 1 94 ? 12.713 0.558 -3.876 1.00 72.00 94 HIS A O 1
ATOM 789 N N . PHE A 1 95 ? 10.577 0.731 -4.574 1.00 78.25 95 PHE A N 1
ATOM 790 C CA . PHE A 1 95 ? 10.148 -0.541 -4.000 1.00 78.25 95 PHE A CA 1
ATOM 791 C C . PHE A 1 95 ? 10.813 -1.711 -4.725 1.00 78.25 95 PHE A C 1
ATOM 793 O O . PHE A 1 95 ? 10.821 -1.771 -5.954 1.00 78.25 95 PHE A O 1
ATOM 800 N N . ASP A 1 96 ? 11.366 -2.647 -3.966 1.00 79.19 96 ASP A N 1
ATOM 801 C CA . ASP A 1 96 ? 11.990 -3.847 -4.505 1.00 79.19 96 ASP A CA 1
ATOM 802 C C . ASP A 1 96 ? 11.569 -5.107 -3.735 1.00 79.19 96 ASP A C 1
ATOM 804 O O . ASP A 1 96 ? 10.540 -5.151 -3.056 1.00 79.19 96 ASP A O 1
ATOM 808 N N . ARG A 1 97 ? 12.314 -6.206 -3.903 1.00 79.56 97 ARG A N 1
ATOM 809 C CA . ARG A 1 97 ? 11.966 -7.484 -3.274 1.00 79.56 97 ARG A CA 1
ATOM 810 C C . ARG A 1 97 ? 12.299 -7.572 -1.786 1.00 79.56 97 ARG A C 1
ATOM 812 O O . ARG A 1 97 ? 11.719 -8.426 -1.119 1.00 79.56 97 ARG A O 1
ATOM 819 N N . GLU A 1 98 ? 13.175 -6.704 -1.308 1.00 83.25 98 GLU A N 1
ATOM 820 C CA . GLU A 1 98 ? 13.654 -6.676 0.072 1.00 83.25 98 GLU A CA 1
ATOM 821 C C . GLU A 1 98 ? 12.986 -5.549 0.873 1.00 83.25 98 GLU A C 1
ATOM 823 O O . GLU A 1 98 ? 13.039 -5.552 2.095 1.00 83.25 98 GLU A O 1
ATOM 828 N N . SER A 1 99 ? 12.342 -4.602 0.185 1.00 87.31 99 SER A N 1
ATOM 829 C CA . SER A 1 99 ? 11.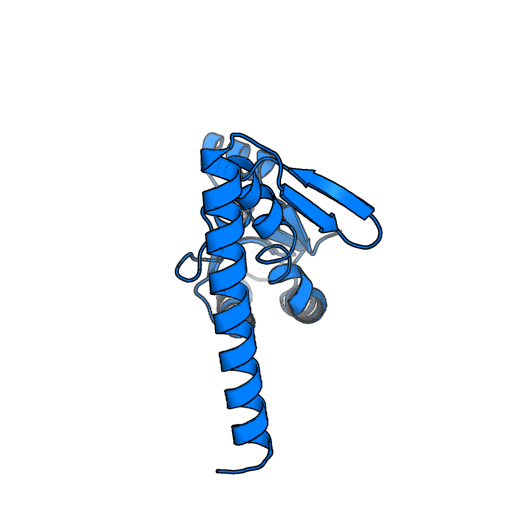617 -3.480 0.781 1.00 87.31 99 SER A CA 1
ATOM 830 C C . SER A 1 99 ? 10.421 -3.941 1.614 1.00 87.31 99 SER A C 1
ATOM 832 O O . SER A 1 99 ? 9.630 -4.760 1.140 1.00 87.31 99 SER A O 1
ATOM 834 N N . ASP A 1 100 ? 10.245 -3.353 2.796 1.00 91.81 100 ASP A N 1
ATOM 835 C CA . ASP A 1 100 ? 9.086 -3.562 3.670 1.00 91.81 100 ASP A CA 1
ATOM 836 C C . ASP A 1 100 ? 7.807 -2.937 3.084 1.00 91.81 100 ASP A C 1
ATOM 838 O O . ASP A 1 100 ? 7.852 -2.047 2.231 1.00 91.81 100 ASP A O 1
ATOM 842 N N . ILE A 1 101 ? 6.640 -3.415 3.525 1.00 92.81 101 ILE A N 1
ATOM 843 C CA . ILE A 1 101 ? 5.341 -2.872 3.108 1.00 92.81 101 ILE A CA 1
ATOM 844 C C . ILE A 1 101 ? 4.833 -1.904 4.175 1.00 92.81 101 ILE A C 1
ATOM 846 O O . ILE A 1 101 ? 4.365 -2.329 5.230 1.00 92.81 101 ILE A O 1
ATOM 850 N N . ASP A 1 102 ? 4.877 -0.612 3.863 1.00 93.88 102 ASP A N 1
ATOM 851 C CA . ASP A 1 102 ? 4.432 0.449 4.764 1.00 93.88 102 ASP A CA 1
ATOM 852 C C . ASP A 1 102 ? 2.907 0.667 4.661 1.00 93.88 102 ASP A C 1
ATOM 854 O O . ASP A 1 102 ? 2.368 1.034 3.605 1.00 93.88 102 ASP A O 1
ATOM 858 N N . LEU A 1 103 ? 2.188 0.457 5.768 1.00 95.81 103 LEU A N 1
ATOM 859 C CA . LEU A 1 103 ? 0.731 0.578 5.862 1.00 95.81 103 LEU A CA 1
ATOM 860 C C . LEU A 1 103 ? 0.294 1.468 7.027 1.00 95.81 103 LEU A C 1
ATOM 862 O O . LEU A 1 103 ? 0.875 1.452 8.108 1.00 95.81 103 LEU A O 1
ATOM 866 N N . ILE A 1 104 ? -0.799 2.203 6.827 1.00 96.19 104 ILE A N 1
ATOM 867 C CA . ILE A 1 104 ? -1.479 2.962 7.878 1.00 96.19 104 ILE A CA 1
ATOM 868 C C . ILE A 1 104 ? -2.871 2.408 8.089 1.00 96.19 104 ILE A C 1
ATOM 870 O O . ILE A 1 104 ? -3.669 2.359 7.152 1.00 96.19 104 ILE A O 1
ATOM 874 N N . VAL A 1 105 ? -3.169 2.065 9.336 1.00 97.19 105 VAL A N 1
ATOM 875 C CA . VAL A 1 105 ? -4.464 1.551 9.766 1.00 97.19 105 VAL A CA 1
ATOM 876 C C . VAL A 1 105 ? -5.195 2.560 10.649 1.00 97.19 105 VAL A C 1
ATOM 878 O O . VAL A 1 105 ? -4.605 3.232 11.496 1.00 97.19 105 VAL A O 1
ATOM 881 N N . ASP A 1 106 ? -6.500 2.669 10.432 1.00 95.94 106 ASP A N 1
ATOM 882 C CA . ASP A 1 106 ? -7.462 3.290 11.342 1.00 95.94 106 ASP A CA 1
ATOM 883 C C . ASP A 1 106 ? -8.438 2.194 11.770 1.00 95.94 106 ASP A C 1
ATOM 885 O O . ASP A 1 106 ? -9.129 1.621 10.922 1.00 95.94 106 ASP A O 1
ATOM 889 N N . PHE A 1 107 ? -8.478 1.869 13.060 1.00 96.19 107 PHE A N 1
ATOM 890 C CA . PHE A 1 107 ? -9.416 0.893 13.605 1.00 96.19 107 PHE A CA 1
ATOM 891 C C . PHE A 1 107 ? -10.708 1.573 14.060 1.00 96.19 107 PHE A C 1
ATOM 893 O O . PHE A 1 107 ? -10.719 2.716 14.513 1.00 96.19 107 PHE A O 1
ATOM 900 N N . SER A 1 108 ? -11.818 0.845 13.979 1.00 94.38 108 SER A N 1
ATOM 901 C CA . SER A 1 108 ? -13.047 1.242 14.667 1.00 94.38 108 SER A CA 1
ATOM 902 C C . SER A 1 108 ? -12.835 1.188 16.188 1.00 94.38 108 SER A C 1
ATOM 904 O O . SER A 1 108 ? -11.991 0.414 16.647 1.00 94.38 108 SER A O 1
ATOM 906 N N . PRO A 1 109 ? -13.597 1.962 16.985 1.00 92.19 109 PRO A N 1
ATOM 907 C CA . PRO A 1 109 ? -13.511 1.905 18.442 1.00 92.19 109 PRO A CA 1
ATOM 908 C C . PRO A 1 109 ? -13.637 0.470 18.978 1.00 92.19 109 PRO A C 1
ATOM 910 O O . PRO A 1 109 ? -14.500 -0.293 18.538 1.00 92.19 109 PRO A O 1
ATOM 913 N N . MET A 1 110 ? -12.767 0.117 19.919 1.00 92.69 110 MET A N 1
ATOM 914 C CA . MET A 1 110 ? -12.760 -1.157 20.639 1.00 92.69 110 MET A CA 1
ATOM 915 C C . MET A 1 110 ? -12.218 -0.941 22.052 1.00 92.69 110 MET A C 1
ATOM 917 O O . MET A 1 110 ? -11.604 0.096 22.320 1.00 92.69 110 MET A O 1
ATOM 921 N N . GLU A 1 111 ? -12.455 -1.913 22.928 1.00 92.69 111 GLU A N 1
ATOM 922 C CA . GLU A 1 111 ? -11.954 -1.894 24.300 1.00 92.69 111 GLU A CA 1
ATOM 923 C C . GLU A 1 111 ? -10.420 -1.950 24.326 1.00 92.69 111 GLU A C 1
ATOM 925 O O . GLU A 1 111 ? -9.776 -2.462 23.404 1.00 92.69 111 GLU A O 1
ATOM 930 N N . VAL A 1 112 ? -9.820 -1.382 25.373 1.00 90.00 112 VAL A N 1
ATOM 931 C CA . VAL A 1 112 ? -8.356 -1.251 25.481 1.00 90.00 112 VAL A CA 1
ATOM 932 C C . VAL A 1 112 ? -7.694 -2.622 25.599 1.00 90.00 112 VAL A C 1
ATOM 934 O O . VAL A 1 112 ? -6.605 -2.825 25.064 1.00 90.00 112 VAL A O 1
ATOM 937 N N . GLU A 1 113 ? -8.369 -3.557 26.261 1.00 93.19 113 GLU A N 1
ATOM 938 C CA . GLU A 1 113 ? -7.920 -4.927 26.491 1.00 93.19 113 GLU A CA 1
ATOM 939 C C . GLU A 1 113 ? -7.788 -5.714 25.179 1.00 93.19 113 GLU A C 1
ATOM 941 O O . GLU A 1 113 ? -6.834 -6.469 25.024 1.00 93.19 113 GLU A O 1
ATOM 946 N N . ASP A 1 114 ? -8.679 -5.476 24.211 1.00 92.94 114 ASP A N 1
ATOM 947 C CA . ASP A 1 114 ? -8.671 -6.155 22.905 1.00 92.94 114 ASP A CA 1
ATOM 948 C C . ASP A 1 114 ? -7.706 -5.496 21.902 1.00 92.94 114 ASP A C 1
ATOM 950 O O . ASP A 1 114 ? -7.357 -6.076 20.869 1.00 92.94 114 ASP A O 1
ATOM 954 N N . TYR A 1 115 ? -7.301 -4.250 22.164 1.00 93.31 115 TYR A N 1
ATOM 955 C CA . TYR A 1 115 ? -6.644 -3.407 21.171 1.00 93.31 115 TYR A CA 1
ATOM 956 C C . TYR A 1 115 ? -5.268 -3.938 20.748 1.00 93.31 115 TYR A C 1
ATOM 958 O O . TYR A 1 115 ? -4.958 -3.981 19.555 1.00 93.31 115 TYR A O 1
ATOM 966 N N . ALA A 1 116 ? -4.435 -4.322 21.719 1.00 94.06 116 ALA A N 1
ATOM 967 C CA . ALA A 1 116 ? -3.065 -4.758 21.457 1.00 94.06 116 ALA A CA 1
ATOM 968 C C . ALA A 1 116 ? -3.032 -6.074 20.669 1.00 94.06 116 ALA A C 1
ATOM 970 O O . ALA A 1 116 ? -2.342 -6.154 19.651 1.00 94.06 116 ALA A O 1
ATOM 971 N N . ASP A 1 117 ? -3.821 -7.059 21.096 1.00 96.00 117 ASP A N 1
ATOM 972 C CA . ASP A 1 117 ? -3.908 -8.360 20.433 1.00 96.00 117 ASP A CA 1
ATOM 973 C C . ASP A 1 117 ? -4.442 -8.195 19.006 1.00 96.00 117 ASP A C 1
ATOM 975 O O . ASP A 1 117 ? -3.803 -8.635 18.050 1.00 96.00 117 ASP A O 1
ATOM 979 N N . ASN A 1 118 ? -5.524 -7.425 18.820 1.00 97.00 118 ASN A N 1
ATOM 980 C CA . ASN A 1 118 ? -6.065 -7.150 17.489 1.00 97.00 118 ASN A CA 1
ATOM 981 C C . ASN A 1 118 ? -5.045 -6.462 16.565 1.00 97.00 118 ASN A C 1
ATOM 983 O O . ASN A 1 118 ? -4.981 -6.777 15.375 1.00 97.00 118 ASN A O 1
ATOM 987 N N . TYR A 1 119 ? -4.253 -5.526 17.098 1.00 96.94 119 TYR A N 1
ATOM 988 C CA . TYR A 1 119 ? -3.217 -4.829 16.340 1.00 96.94 119 TYR A CA 1
ATOM 989 C C . TYR A 1 119 ? -2.131 -5.787 15.839 1.00 96.94 119 TYR A C 1
ATOM 991 O O . TYR A 1 119 ? -1.797 -5.782 14.649 1.00 96.94 119 TYR A O 1
ATOM 999 N N . PHE A 1 120 ? -1.565 -6.596 16.738 1.00 96.88 120 PHE A N 1
ATOM 1000 C CA . PHE A 1 120 ? -0.469 -7.498 16.394 1.00 96.88 120 PHE A CA 1
ATOM 1001 C C . PHE A 1 120 ? -0.940 -8.658 15.521 1.00 96.88 120 PHE A C 1
ATOM 1003 O O . PHE A 1 120 ? -0.274 -8.958 14.529 1.00 96.88 120 PHE A O 1
ATOM 1010 N N . ASP A 1 121 ? -2.114 -9.226 15.795 1.00 97.94 121 ASP A N 1
ATOM 1011 C CA . ASP A 1 121 ? -2.700 -10.272 14.956 1.00 97.94 121 ASP A CA 1
ATOM 1012 C C . ASP A 1 121 ? -2.958 -9.766 13.534 1.00 97.94 121 ASP A C 1
ATOM 1014 O O . ASP A 1 121 ? -2.626 -10.446 12.558 1.00 97.94 121 ASP A O 1
ATOM 1018 N N . PHE A 1 122 ? -3.479 -8.541 13.392 1.00 98.25 122 PHE A N 1
ATOM 1019 C CA . PHE A 1 122 ? -3.672 -7.924 12.081 1.00 98.25 122 PHE A CA 1
ATOM 1020 C C . PHE A 1 122 ? -2.336 -7.706 11.360 1.00 98.25 122 PHE A C 1
ATOM 1022 O O . PHE A 1 122 ? -2.207 -8.047 10.181 1.00 98.25 122 PHE A O 1
ATOM 1029 N N . LYS A 1 123 ? -1.323 -7.183 12.066 1.00 98.06 123 LYS A N 1
ATOM 1030 C CA . LYS A 1 123 ? 0.023 -6.973 11.516 1.00 98.06 123 LYS A CA 1
ATOM 1031 C C . LYS A 1 123 ? 0.636 -8.281 11.014 1.00 98.06 123 LYS A C 1
ATOM 1033 O O . LYS A 1 123 ? 1.095 -8.333 9.874 1.00 98.06 123 LYS A O 1
ATOM 1038 N N . PHE A 1 124 ? 0.645 -9.331 11.832 1.00 97.75 124 PHE A N 1
ATOM 1039 C CA . PHE A 1 124 ? 1.245 -10.613 11.456 1.00 97.75 124 PHE A CA 1
ATOM 1040 C C . PHE A 1 124 ? 0.467 -11.302 10.337 1.00 97.75 124 PHE A C 1
ATOM 1042 O O . PHE A 1 124 ? 1.077 -11.777 9.384 1.00 97.75 124 PHE A O 1
ATOM 1049 N N . SER A 1 125 ? -0.865 -11.228 10.357 1.00 97.94 125 SER A N 1
ATOM 1050 C CA . SER A 1 125 ? -1.693 -11.744 9.262 1.00 97.94 125 SER A CA 1
ATOM 1051 C C . SER A 1 125 ? -1.391 -11.055 7.926 1.00 97.94 125 SER A C 1
ATOM 1053 O O . SER A 1 125 ? -1.358 -11.706 6.883 1.00 97.94 125 SER A O 1
ATOM 1055 N N . LEU A 1 126 ? -1.135 -9.741 7.929 1.00 97.12 126 LEU A N 1
ATOM 1056 C CA . LEU A 1 126 ? -0.685 -9.031 6.727 1.00 97.12 126 LEU A CA 1
ATOM 1057 C C . LEU A 1 126 ? 0.696 -9.516 6.270 1.00 97.12 126 LEU A C 1
ATOM 1059 O O . LEU A 1 126 ? 0.891 -9.733 5.074 1.00 97.12 126 LEU A O 1
ATOM 1063 N N . GLN A 1 127 ? 1.637 -9.723 7.197 1.00 96.69 127 GLN A N 1
ATOM 1064 C CA . GLN A 1 127 ? 2.957 -10.264 6.860 1.00 96.69 127 GLN A CA 1
ATOM 1065 C C . GLN A 1 127 ? 2.861 -11.648 6.215 1.00 96.69 127 GLN A C 1
ATOM 1067 O O . GLN A 1 127 ? 3.561 -11.903 5.236 1.00 96.69 127 GLN A O 1
ATOM 1072 N N . ASP A 1 128 ? 1.966 -12.503 6.708 1.00 96.25 128 ASP A N 1
ATOM 1073 C CA . ASP A 1 128 ? 1.740 -13.842 6.163 1.00 96.25 128 ASP A CA 1
ATOM 1074 C C . ASP A 1 128 ? 1.124 -13.787 4.760 1.00 96.25 128 ASP A C 1
ATOM 1076 O O . ASP A 1 128 ? 1.580 -14.484 3.853 1.00 96.25 128 ASP A O 1
ATOM 1080 N N . ILE A 1 129 ? 0.137 -12.907 4.544 1.00 93.62 129 ILE A N 1
ATOM 1081 C CA . ILE A 1 129 ? -0.465 -12.676 3.219 1.00 93.62 129 ILE A CA 1
ATOM 1082 C C . ILE A 1 129 ? 0.596 -12.225 2.216 1.00 93.62 129 ILE A C 1
ATOM 1084 O O . ILE A 1 129 ? 0.602 -12.666 1.065 1.00 93.62 129 ILE A O 1
ATOM 1088 N N . PHE A 1 130 ? 1.482 -11.324 2.634 1.00 91.00 130 PHE A N 1
ATOM 1089 C CA . PHE A 1 130 ? 2.481 -10.757 1.744 1.00 91.00 130 PHE A CA 1
ATOM 1090 C C . PHE A 1 130 ? 3.770 -11.578 1.658 1.00 91.00 130 PHE A C 1
ATOM 1092 O O . PHE A 1 130 ? 4.569 -11.362 0.745 1.00 91.00 130 PHE A O 1
ATOM 1099 N N . ASN A 1 131 ? 3.975 -12.521 2.578 1.00 91.69 131 ASN A N 1
ATOM 1100 C CA . ASN A 1 131 ? 5.244 -13.208 2.796 1.00 91.69 131 ASN A CA 1
ATOM 1101 C C . ASN A 1 131 ? 6.421 -12.214 2.868 1.00 91.69 131 ASN A C 1
ATOM 1103 O O . ASN A 1 131 ? 7.438 -12.362 2.181 1.00 91.69 131 ASN A O 1
ATOM 1107 N N . ARG A 1 132 ? 6.218 -11.130 3.626 1.00 89.81 132 ARG A N 1
ATOM 1108 C CA . ARG A 1 132 ? 7.120 -9.975 3.704 1.00 89.81 132 ARG A CA 1
ATOM 1109 C C . ARG A 1 132 ? 6.894 -9.193 4.991 1.00 89.81 132 ARG A C 1
ATOM 1111 O O . ARG A 1 132 ? 5.800 -9.225 5.547 1.00 89.81 132 ARG A O 1
ATOM 1118 N N . GLN A 1 133 ? 7.916 -8.471 5.442 1.00 94.00 133 GLN A N 1
ATOM 1119 C CA . GLN A 1 133 ? 7.766 -7.538 6.552 1.00 94.00 133 GLN A CA 1
ATOM 1120 C C . GLN A 1 133 ? 6.761 -6.430 6.219 1.00 94.00 133 GLN A C 1
ATOM 1122 O O . GLN A 1 133 ? 6.687 -5.930 5.094 1.00 94.00 133 GLN A O 1
ATOM 1127 N N . VAL A 1 134 ? 5.977 -6.065 7.228 1.00 95.81 134 VAL A N 1
ATOM 1128 C CA . VAL A 1 134 ? 4.977 -5.003 7.162 1.00 95.81 134 VAL A CA 1
ATOM 1129 C C . VAL A 1 134 ? 5.305 -4.012 8.264 1.00 95.81 134 VAL A C 1
ATOM 1131 O O . VAL A 1 134 ? 5.322 -4.387 9.441 1.00 95.81 134 VAL A O 1
ATOM 1134 N N . ASP A 1 135 ? 5.526 -2.753 7.897 1.00 95.31 135 ASP A N 1
ATOM 1135 C CA . ASP A 1 135 ? 5.513 -1.664 8.865 1.00 95.31 135 ASP A CA 1
ATOM 1136 C C . ASP A 1 135 ? 4.089 -1.117 8.953 1.00 95.31 135 ASP A C 1
ATOM 1138 O O . ASP A 1 135 ? 3.574 -0.487 8.030 1.00 95.31 135 ASP A O 1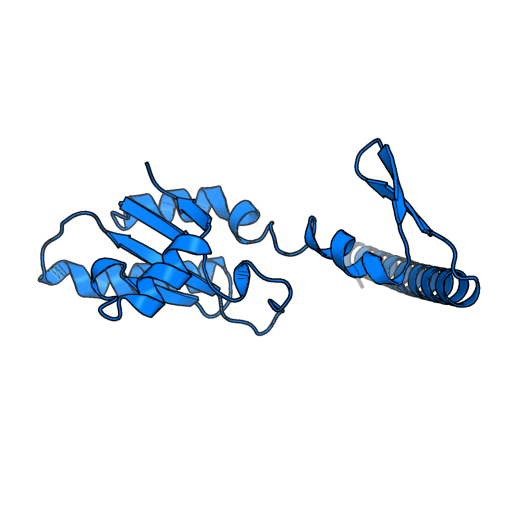
ATOM 1142 N N . LEU A 1 136 ? 3.414 -1.435 10.054 1.00 96.56 136 LEU A N 1
ATOM 1143 C CA . LEU A 1 136 ? 2.050 -0.999 10.306 1.00 96.56 136 LEU A CA 1
ATOM 1144 C C . LEU A 1 136 ? 2.108 0.181 11.268 1.00 96.56 136 LEU A C 1
ATOM 1146 O O . LEU A 1 136 ? 2.663 0.050 12.357 1.00 96.56 136 LEU A O 1
ATOM 1150 N N . LEU A 1 137 ? 1.506 1.303 10.880 1.00 94.94 137 LEU A N 1
ATOM 1151 C CA . LEU A 1 137 ? 1.338 2.484 11.717 1.00 94.94 137 LEU A CA 1
ATOM 1152 C C . LEU A 1 137 ? -0.140 2.748 11.970 1.00 94.94 137 LEU A C 1
ATOM 1154 O O . LEU A 1 137 ? -0.971 2.660 11.069 1.00 94.94 137 LEU A O 1
ATOM 1158 N N . GLU A 1 138 ? -0.481 3.156 13.187 1.00 93.31 138 GLU A N 1
ATOM 1159 C CA . GLU A 1 138 ? -1.831 3.626 13.462 1.00 93.31 138 GLU A CA 1
ATOM 1160 C C . GLU A 1 138 ? -1.970 5.120 13.158 1.00 93.31 138 GLU A C 1
ATOM 1162 O O . GLU A 1 138 ? -1.190 5.942 13.647 1.00 93.31 138 GLU A O 1
ATOM 1167 N N . ALA A 1 139 ? -3.017 5.493 12.418 1.00 89.12 139 ALA A N 1
ATOM 1168 C CA . ALA A 1 139 ? -3.281 6.878 12.031 1.00 89.12 139 ALA A CA 1
ATOM 1169 C C . ALA A 1 139 ? -3.300 7.840 13.236 1.00 89.12 139 ALA A C 1
ATOM 1171 O O . ALA A 1 139 ? -2.738 8.933 13.163 1.00 89.12 139 ALA A O 1
ATOM 1172 N N . LYS A 1 140 ? -3.889 7.418 14.366 1.00 87.50 140 LYS A N 1
ATOM 1173 C CA . LYS A 1 140 ? -3.985 8.229 15.595 1.00 87.50 140 LYS A CA 1
ATOM 1174 C C . LYS A 1 140 ? -2.663 8.348 16.366 1.00 87.50 140 LYS A C 1
ATOM 1176 O O . LYS A 1 140 ? -2.521 9.244 17.196 1.00 87.50 140 LYS A O 1
ATOM 1181 N N . ALA A 1 141 ? -1.694 7.468 16.103 1.00 88.50 141 ALA A N 1
ATOM 1182 C CA . ALA A 1 141 ? -0.390 7.474 16.763 1.00 88.50 141 ALA A CA 1
ATOM 1183 C C . ALA A 1 141 ? 0.611 8.442 16.103 1.00 88.50 141 ALA A C 1
ATOM 1185 O O . ALA A 1 141 ? 1.645 8.766 16.694 1.00 88.50 141 ALA A O 1
ATOM 1186 N N . ILE A 1 142 ? 0.306 8.951 14.903 1.00 89.25 142 ILE A N 1
ATOM 1187 C CA . ILE A 1 142 ? 1.173 9.882 14.180 1.00 89.25 142 ILE A CA 1
ATOM 1188 C C . ILE A 1 142 ? 1.068 11.288 14.790 1.00 89.25 142 ILE A C 1
ATOM 1190 O O . ILE A 1 142 ? 0.155 12.054 14.493 1.00 89.25 142 ILE A O 1
ATOM 1194 N N . LYS A 1 143 ? 2.042 11.650 15.634 1.00 89.56 143 LYS A N 1
ATOM 1195 C CA . LYS A 1 143 ? 2.070 12.952 16.329 1.00 89.56 143 LYS A CA 1
ATOM 1196 C C . LYS A 1 143 ? 2.765 14.071 15.554 1.00 89.56 143 LYS A C 1
ATOM 1198 O O . LYS A 1 143 ? 2.503 15.239 15.818 1.00 89.56 143 LYS A O 1
ATOM 1203 N N . ASN A 1 144 ? 3.680 13.741 14.641 1.00 91.62 144 ASN A N 1
ATOM 1204 C CA . ASN A 1 144 ? 4.431 14.749 13.894 1.00 91.62 144 ASN A CA 1
ATOM 1205 C C . ASN A 1 144 ? 3.571 15.294 12.734 1.00 91.62 144 ASN A C 1
ATOM 1207 O O . ASN A 1 144 ? 3.299 14.543 11.793 1.00 91.62 144 ASN A O 1
ATOM 1211 N N . PRO A 1 145 ? 3.175 16.582 12.753 1.00 87.12 145 PRO A N 1
ATOM 1212 C CA . PRO A 1 145 ? 2.281 17.146 11.745 1.00 87.12 145 PRO A CA 1
ATOM 1213 C C . PRO A 1 145 ? 2.911 17.200 10.347 1.00 87.12 145 PRO A C 1
ATOM 1215 O O . PRO A 1 145 ? 2.204 17.009 9.361 1.00 87.12 145 PRO A O 1
ATOM 1218 N N . TYR A 1 146 ? 4.230 17.395 10.242 1.00 88.38 146 TYR A N 1
ATOM 1219 C CA . TYR A 1 146 ? 4.927 17.406 8.952 1.00 88.38 146 TYR A CA 1
ATOM 1220 C C . TYR A 1 146 ? 4.946 16.017 8.316 1.00 88.38 146 TYR A C 1
ATOM 1222 O O . TYR A 1 146 ? 4.680 15.873 7.123 1.00 88.38 146 TYR A O 1
ATOM 1230 N N . PHE A 1 147 ? 5.204 14.987 9.126 1.00 86.75 147 PHE A N 1
ATOM 1231 C CA . PHE A 1 147 ? 5.148 13.604 8.660 1.00 86.75 147 PHE A CA 1
ATOM 1232 C C . PHE A 1 147 ? 3.722 13.218 8.258 1.00 86.75 147 PHE A C 1
ATOM 1234 O O . PHE A 1 147 ? 3.515 12.700 7.165 1.00 86.75 147 PHE A O 1
ATOM 1241 N N . LEU A 1 148 ? 2.723 13.559 9.081 1.00 87.69 148 LEU A N 1
ATOM 1242 C CA . LEU A 1 148 ? 1.316 13.312 8.765 1.00 87.69 148 LEU A CA 1
ATOM 1243 C C . LEU A 1 148 ? 0.888 13.993 7.457 1.00 87.69 148 LEU A C 1
ATOM 1245 O O . LEU A 1 148 ? 0.161 13.400 6.661 1.00 87.69 148 LEU A O 1
ATOM 1249 N N . GLN A 1 149 ? 1.338 15.226 7.216 1.00 87.50 149 GLN A N 1
ATOM 1250 C CA . GLN A 1 149 ? 1.050 15.945 5.978 1.00 87.50 149 GLN A CA 1
ATOM 1251 C C . GLN A 1 149 ? 1.671 15.247 4.763 1.00 87.50 149 GLN A C 1
ATOM 1253 O O . GLN A 1 149 ? 0.976 15.043 3.769 1.00 87.50 149 GLN A O 1
ATOM 1258 N N . ASN A 1 150 ? 2.944 14.852 4.851 1.00 86.94 150 ASN A N 1
ATOM 1259 C CA . ASN A 1 150 ? 3.628 14.130 3.779 1.00 86.94 150 ASN A CA 1
ATOM 1260 C C . ASN A 1 150 ? 2.936 12.790 3.470 1.00 86.94 150 ASN A C 1
ATOM 1262 O O . ASN A 1 150 ? 2.573 12.527 2.324 1.00 86.94 150 ASN A O 1
ATOM 1266 N N . VAL A 1 151 ? 2.638 12.009 4.508 1.00 87.62 151 VAL A N 1
ATOM 1267 C CA . VAL A 1 151 ? 1.870 10.765 4.414 1.00 87.62 151 VAL A CA 1
ATOM 1268 C C . VAL A 1 151 ? 0.516 10.994 3.744 1.00 87.62 151 VAL A C 1
ATOM 1270 O O . VAL A 1 151 ? 0.166 10.292 2.800 1.00 87.62 151 VAL A O 1
ATOM 1273 N N . ASN A 1 152 ? -0.258 11.988 4.184 1.00 87.19 152 ASN A N 1
ATOM 1274 C CA . ASN A 1 152 ? -1.590 12.246 3.631 1.00 87.19 152 ASN A CA 1
ATOM 1275 C C . ASN A 1 152 ? -1.564 12.673 2.158 1.00 87.19 152 ASN A C 1
ATOM 1277 O O . ASN A 1 152 ? -2.535 12.416 1.451 1.00 87.19 152 ASN A O 1
ATOM 1281 N N . GLN A 1 153 ? -0.480 13.298 1.694 1.00 85.94 153 GLN A N 1
ATOM 1282 C CA . GLN A 1 153 ? -0.301 13.663 0.286 1.00 85.94 153 GLN A CA 1
ATOM 1283 C C . GLN A 1 153 ? 0.060 12.469 -0.602 1.00 85.94 153 GLN A C 1
ATOM 1285 O O . GLN A 1 153 ? -0.214 12.506 -1.799 1.00 85.94 153 GLN A O 1
ATOM 1290 N N . GLN A 1 154 ? 0.697 11.443 -0.036 1.00 84.56 154 GLN A N 1
ATOM 1291 C CA . GLN A 1 154 ? 1.297 10.350 -0.803 1.00 84.56 154 GLN A CA 1
ATOM 1292 C C . GLN A 1 154 ? 0.601 9.004 -0.605 1.00 84.56 154 GLN A C 1
ATOM 1294 O O . GLN A 1 154 ? 0.841 8.094 -1.388 1.00 84.56 154 GLN A O 1
ATOM 1299 N N . LYS A 1 155 ? -0.257 8.858 0.408 1.00 91.50 155 LYS A N 1
ATOM 1300 C CA . LYS A 1 155 ? -0.918 7.588 0.710 1.00 91.50 155 LYS A CA 1
ATOM 1301 C C . LYS A 1 155 ? -1.956 7.198 -0.344 1.00 91.50 155 LYS A C 1
ATOM 1303 O O . LYS A 1 155 ? -2.670 8.041 -0.887 1.00 91.50 155 LYS A O 1
ATOM 1308 N N . GLN A 1 156 ? -2.111 5.897 -0.551 1.00 91.75 156 GLN A N 1
ATOM 1309 C CA . GLN A 1 156 ? -3.107 5.314 -1.443 1.00 91.75 156 GLN A CA 1
ATOM 1310 C C . GLN A 1 156 ? -4.071 4.431 -0.649 1.00 91.75 156 GLN A C 1
ATOM 1312 O O . GLN A 1 156 ? -3.648 3.616 0.168 1.00 91.75 156 GLN A O 1
ATOM 1317 N N . LEU A 1 157 ? -5.376 4.591 -0.886 1.00 93.25 157 LEU A N 1
ATOM 1318 C CA . LEU A 1 157 ? -6.407 3.791 -0.223 1.00 93.25 157 LEU A CA 1
ATOM 1319 C C . LEU A 1 157 ? -6.330 2.326 -0.680 1.00 93.25 157 LEU A C 1
ATOM 1321 O O . LEU A 1 157 ? -6.355 2.050 -1.879 1.00 93.25 157 LEU A O 1
ATOM 1325 N N . VAL A 1 158 ? -6.283 1.407 0.286 1.00 93.44 158 VAL A N 1
ATOM 1326 C CA . VAL A 1 158 ? -6.341 -0.050 0.066 1.00 93.44 158 VAL A CA 1
ATOM 1327 C C . VAL A 1 158 ? -7.712 -0.591 0.467 1.00 93.44 158 VAL A C 1
ATOM 1329 O O . VAL A 1 158 ? -8.316 -1.372 -0.266 1.00 93.44 158 VAL A O 1
ATOM 1332 N N . TYR A 1 159 ? -8.228 -0.139 1.611 1.00 95.44 159 TYR A N 1
ATOM 1333 C CA . TYR A 1 159 ? -9.544 -0.498 2.132 1.00 95.44 159 TYR A CA 1
ATOM 1334 C C . TYR A 1 159 ? -10.130 0.679 2.917 1.00 95.44 159 TYR A C 1
ATOM 1336 O O . TYR A 1 159 ? -9.407 1.366 3.630 1.00 95.44 159 TYR A O 1
ATOM 1344 N N . GLY A 1 160 ? -11.435 0.904 2.819 1.00 88.94 160 GLY A N 1
ATOM 1345 C CA . GLY A 1 160 ? -12.142 1.912 3.608 1.00 88.94 160 GLY A CA 1
ATOM 1346 C C . GLY A 1 160 ? -13.438 2.350 2.938 1.00 88.94 160 GLY A C 1
ATOM 1347 O O . GLY A 1 160 ? -13.687 1.998 1.783 1.00 88.94 160 GLY A O 1
ATOM 1348 N N . HIS A 1 161 ? -14.262 3.077 3.683 1.00 69.25 161 HIS A N 1
ATOM 1349 C CA . HIS A 1 161 ? -15.545 3.637 3.257 1.00 69.25 161 HIS A CA 1
ATOM 1350 C C . HIS A 1 161 ? -15.682 5.067 3.774 1.00 69.25 161 HIS A C 1
ATOM 1352 O O . HIS A 1 161 ? -15.158 5.343 4.879 1.00 69.25 161 HIS A O 1
#

InterPro domains:
  IPR041633 Polymerase beta, nucleotidyltransferase [PF18765] (72-159)
  IPR043519 Nucleotidyltransferase superfamily [G3DSA:3.30.460.10] (58-156)
  IPR043519 Nucleotidyltransferase superfamily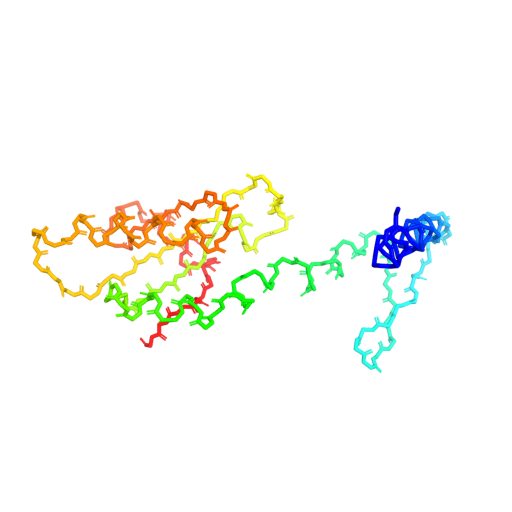 [SSF81301] (57-160)
  IPR052038 Type VII TA system antitoxin [PTHR33571] (58-157)

Mean predicted aligned error: 12.46 Å

Radius of gyration: 21.04 Å; Cα contacts (8 Å, |Δi|>4): 167; chains: 1; bounding box: 38×53×59 Å

Sequence (161 aa):
MTEEEKFRDLEQRIRLGMKKTFESVLEFKRQKNSPLVVMRGDKIVKIMPEDFHKLKRKDNEMNMLERHKEVIVKLCKAHRVKSLYAFGSVLTDHFDRESDIDLIVDFSPMEVEDYADNYFDFKFSLQDIFNRQVDLLEAKAIKNPYFLQNVNQQKQLVYGH

Organism: NCBI:txid2906443

Nearest PDB structures (foldseek):
  8xeo-assembly1_A  TM=7.892E-01  e=9.060E-06  Legionella pneumophila
  8xeh-assembly1_E  TM=7.871E-01  e=4.528E-05  Legionella pneumophila
  5lpa-assembly1_A  TM=5.401E-01  e=2.073E-02  Salmonella enterica subsp. enterica serovar Typhimurium
  5g4a-assembly2_B  TM=5.387E-01  e=5.245E-02  Salmonella enterica
  5luh-assembly1_A  TM=5.601E-01  e=9.154E-02  Salmonella enterica subsp. enterica serovar Typhimurium

Secondary structure (DSSP, 8-state):
--HHHHHHHHHHHHHHHHHHHHHHHHHHHHHTT-PEEEEETTEEEEE-GGGGHHHHHHHHTTTHHHHTHHHHHHHHHHTTEEEEEE-GGGGSTT--SS--EEEEEEEPP--HHHHHHHHHHHHHHHHHHHTS-EEEEEGGG---HHHHHHHHHH-EEEEE-

Solvent-accessible surface area (backbone atoms only — not comparable to full-atom values): 9373 Å² total; per-residue (Å²): 132,54,72,67,55,52,51,53,53,51,51,51,53,51,51,52,52,52,50,52,54,49,51,54,51,41,53,53,28,50,79,64,74,38,65,44,78,46,77,56,89,97,40,82,47,75,41,47,52,84,56,44,67,69,60,58,49,74,75,68,61,71,47,58,67,61,72,41,36,72,59,52,54,53,49,35,59,75,61,43,44,47,34,32,2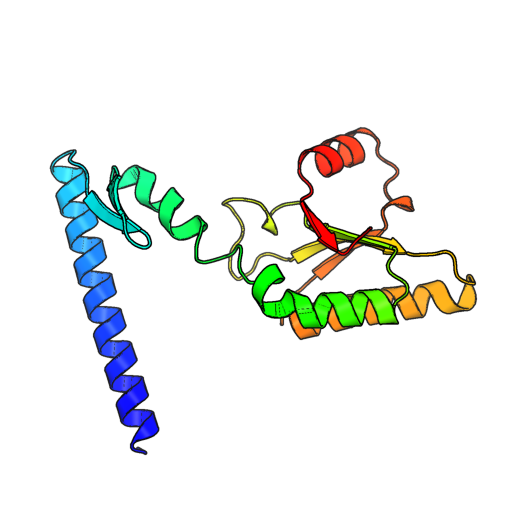9,39,26,69,51,67,80,44,93,78,49,57,95,85,56,57,42,37,33,37,38,37,68,52,94,72,58,76,86,55,45,61,58,48,51,52,53,51,48,51,52,50,19,63,75,64,73,43,62,57,49,77,41,51,61,89,72,61,78,53,66,69,58,49,51,54,46,68,75,62,45,42,86,75,46,68,126

pLDDT: mean 86.58, std 11.9, range [42.62, 98.25]

Foldseek 3Di:
DDPVVVVVVVVVVVVVVVVVVVVVVLVVCVVVVFWDWDDDPNDIDTHRSVCVLVVCPPPPQVCLLVVCLVVLQVLCVVLQWAFKKWFPPSLDSNDDDQDATEMETEHDDDDPVVPVVSVVVSLVVVCVSNVGHHHYHYLVPPPDVVVNVNRVVGIDTSDHD